Protein AF-A0A9P0P051-F1 (afdb_monomer_lite)

Secondary structure (DSSP, 8-state):
--EEE-----S--------EEESSGGGGGG-HHHHTT--HHHHTTS-HHHHHHHHTTS-HHHHT-HHHHHHS-BSTTTT-GGG---TTSSPPPBTT-HHHHHHHHHH--

Sequence (109 aa):
MSILLAPSHNGDNSKTNDLVYIEHPDQLMSHPELIEKLPKEYLLKLSPYQLEQFWECLSNKLKEDSDLQERRPCYEHYNRPEDEIHIDGPAPPKYRCYVCQANKKVYDT

Radius of gyration: 17.83 Å; chains: 1; bounding box: 34×45×53 Å

Structure (mmCIF, N/CA/C/O backbone):
data_AF-A0A9P0P051-F1
#
_entry.id   AF-A0A9P0P051-F1
#
loop_
_atom_site.group_PDB
_atom_site.id
_atom_site.type_symbol
_atom_site.label_atom_id
_atom_site.label_alt_id
_atom_site.label_comp_id
_atom_site.label_asym_id
_atom_site.label_entity_id
_atom_site.label_seq_id
_atom_site.pdbx_PDB_ins_code
_atom_site.Cartn_x
_atom_site.Cartn_y
_atom_site.Cartn_z
_atom_site.occupancy
_atom_site.B_iso_or_equiv
_atom_site.auth_seq_id
_atom_site.auth_comp_id
_atom_site.auth_asym_id
_atom_site.auth_atom_id
_atom_site.pdbx_PDB_model_num
ATOM 1 N N . MET A 1 1 ? -15.474 6.076 -1.006 1.00 59.75 1 MET A N 1
ATOM 2 C CA . MET A 1 1 ? -15.641 5.206 0.179 1.00 59.75 1 MET A CA 1
ATOM 3 C C . MET A 1 1 ? -15.394 6.088 1.368 1.00 59.75 1 MET A C 1
ATOM 5 O O . MET A 1 1 ? -14.348 6.715 1.373 1.00 59.75 1 MET A O 1
ATOM 9 N N . SER A 1 2 ? -16.324 6.153 2.312 1.00 62.91 2 SER A N 1
ATOM 10 C CA . SER A 1 2 ? -16.195 7.063 3.446 1.00 62.91 2 SER A CA 1
ATOM 11 C C . SER A 1 2 ? -15.901 6.294 4.725 1.00 62.91 2 SER A C 1
ATOM 13 O O . SER A 1 2 ? -16.428 5.192 4.905 1.00 62.91 2 SER A O 1
ATOM 15 N N . ILE A 1 3 ? -15.072 6.853 5.605 1.00 69.50 3 ILE A N 1
ATOM 16 C CA . ILE A 1 3 ? -14.798 6.277 6.926 1.00 69.50 3 ILE A CA 1
ATOM 17 C C . ILE A 1 3 ? -14.912 7.348 8.009 1.00 69.50 3 ILE A C 1
ATOM 19 O O . ILE A 1 3 ? -14.525 8.497 7.807 1.00 69.50 3 ILE A O 1
ATOM 23 N N . LEU A 1 4 ? -15.493 6.964 9.144 1.00 69.12 4 LEU A N 1
ATOM 24 C CA . LEU A 1 4 ? -15.600 7.791 10.342 1.00 69.12 4 LEU A CA 1
ATOM 25 C C . LEU A 1 4 ? -14.500 7.359 11.308 1.00 69.12 4 LEU A C 1
ATOM 27 O O . LEU A 1 4 ? -14.473 6.198 11.722 1.00 69.12 4 LEU A O 1
ATOM 31 N N . LEU A 1 5 ? -13.602 8.276 11.660 1.00 67.12 5 LEU A N 1
ATOM 32 C CA . LEU A 1 5 ? -12.508 8.017 12.595 1.00 67.12 5 LEU A CA 1
ATOM 33 C C . LEU A 1 5 ? -12.592 8.969 13.788 1.00 67.12 5 LEU A C 1
ATOM 35 O O . LEU A 1 5 ? -12.911 10.145 13.638 1.00 67.12 5 LEU A O 1
ATOM 39 N N . ALA A 1 6 ? -12.298 8.453 14.981 1.00 62.50 6 ALA A N 1
ATOM 40 C CA . ALA A 1 6 ? -12.223 9.263 16.190 1.00 62.50 6 ALA A CA 1
ATOM 41 C C . ALA A 1 6 ? -10.788 9.807 16.382 1.00 62.50 6 ALA A C 1
ATOM 43 O O . ALA A 1 6 ? -9.839 9.006 16.424 1.00 62.50 6 ALA A O 1
ATOM 44 N N . PRO A 1 7 ? -10.597 11.130 16.535 1.00 54.97 7 PRO A N 1
ATOM 45 C CA . PRO A 1 7 ? -9.295 11.714 16.838 1.00 54.97 7 PRO A CA 1
ATOM 46 C C . PRO A 1 7 ? -8.792 11.239 18.208 1.00 54.97 7 PRO A C 1
ATOM 48 O O . PRO A 1 7 ? -9.569 10.958 19.122 1.00 54.97 7 PRO A O 1
ATOM 51 N N . SER A 1 8 ? -7.471 11.073 18.349 1.00 49.28 8 SER A N 1
ATOM 52 C CA . SER A 1 8 ? -6.864 10.768 19.653 1.00 49.28 8 SER A CA 1
ATOM 53 C C . SER A 1 8 ? -6.766 12.056 20.458 1.00 49.28 8 SER A C 1
ATOM 55 O O . SER A 1 8 ? -5.899 12.882 20.192 1.00 49.28 8 SER A O 1
ATOM 57 N N . HIS A 1 9 ? -7.637 12.223 21.451 1.00 53.59 9 HIS A N 1
ATOM 58 C CA . HIS A 1 9 ? -7.518 13.309 22.416 1.00 53.59 9 HIS A CA 1
ATOM 59 C C . HIS A 1 9 ? -6.327 13.060 23.348 1.00 53.59 9 HIS A C 1
ATOM 61 O O . HIS A 1 9 ? -6.405 12.228 24.251 1.00 53.59 9 HIS A O 1
ATOM 67 N N . ASN A 1 10 ? -5.253 13.833 23.183 1.00 46.50 10 ASN A N 1
ATOM 68 C CA . ASN A 1 10 ? -4.370 14.143 24.302 1.00 46.50 10 ASN A CA 1
ATOM 69 C C . ASN A 1 10 ? -4.976 15.329 25.052 1.00 46.50 10 ASN A C 1
ATOM 71 O O . ASN A 1 10 ? -4.749 16.478 24.701 1.00 46.50 10 ASN A O 1
ATOM 75 N N . GLY A 1 11 ? -5.802 14.986 26.043 1.00 49.19 11 GLY A N 1
ATOM 76 C CA . GLY A 1 11 ? -6.168 15.812 27.189 1.00 49.19 11 GLY A CA 1
ATOM 77 C C . GLY A 1 11 ? -6.566 17.256 26.911 1.00 49.19 11 GLY A C 1
ATOM 78 O O . GLY A 1 11 ? -5.786 18.142 27.209 1.00 49.19 11 GLY A O 1
ATOM 79 N N . ASP A 1 12 ? -7.816 17.492 26.517 1.00 44.47 12 ASP A N 1
ATOM 80 C CA . ASP A 1 12 ? -8.536 18.653 27.034 1.00 44.47 12 ASP A CA 1
ATOM 81 C C . ASP A 1 12 ? -10.038 18.383 27.095 1.00 44.47 12 ASP A C 1
ATOM 83 O O . ASP A 1 12 ? -10.653 17.770 26.222 1.00 44.47 12 ASP A O 1
ATOM 87 N N . ASN A 1 13 ? -10.613 18.772 28.225 1.00 48.69 13 ASN A N 1
ATOM 88 C CA . ASN A 1 13 ? -11.941 18.397 28.676 1.00 48.69 13 ASN A CA 1
ATOM 89 C C . ASN A 1 13 ? -12.978 19.298 27.987 1.00 48.69 13 ASN A C 1
ATOM 91 O O . ASN A 1 13 ? -13.511 20.230 28.583 1.00 48.69 13 ASN A O 1
ATOM 95 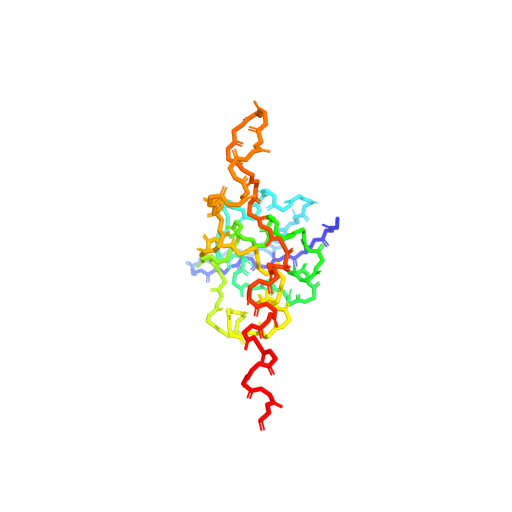N N . SER A 1 14 ? -13.237 19.067 26.702 1.00 45.12 14 SER A N 1
ATOM 96 C CA . SER A 1 14 ? -14.357 19.670 25.978 1.00 45.12 14 SER A CA 1
ATOM 97 C C . SER A 1 14 ? -15.008 18.613 25.100 1.00 45.12 14 SER A C 1
ATOM 99 O O . SER A 1 14 ? -14.419 18.067 24.177 1.00 45.12 14 SER A O 1
ATOM 101 N N . LYS A 1 15 ? -16.235 18.260 25.482 1.00 48.72 15 LYS A N 1
ATOM 102 C CA . LYS A 1 15 ? -17.064 17.236 24.852 1.00 48.72 15 LYS A CA 1
ATOM 103 C C . LYS A 1 15 ? -17.446 17.654 23.432 1.00 48.72 15 LYS A C 1
ATOM 105 O O . LYS A 1 15 ? -18.511 18.231 23.239 1.00 48.72 15 LYS A O 1
ATOM 110 N N . THR A 1 16 ? -16.654 17.261 22.451 1.00 44.03 16 THR A N 1
ATOM 111 C CA . THR A 1 16 ? -17.141 16.997 21.099 1.00 44.03 16 THR A CA 1
ATOM 112 C C . THR A 1 16 ? -16.538 15.673 20.641 1.00 44.03 16 THR A C 1
ATOM 114 O O . THR A 1 16 ? -15.327 15.489 20.565 1.00 44.03 16 THR A O 1
ATOM 117 N N . ASN A 1 17 ? -17.402 14.684 20.402 1.00 48.41 17 ASN A N 1
ATOM 118 C CA . ASN A 1 17 ? -17.036 13.512 19.613 1.00 48.41 17 ASN A CA 1
ATOM 119 C C . ASN A 1 17 ? -16.920 13.989 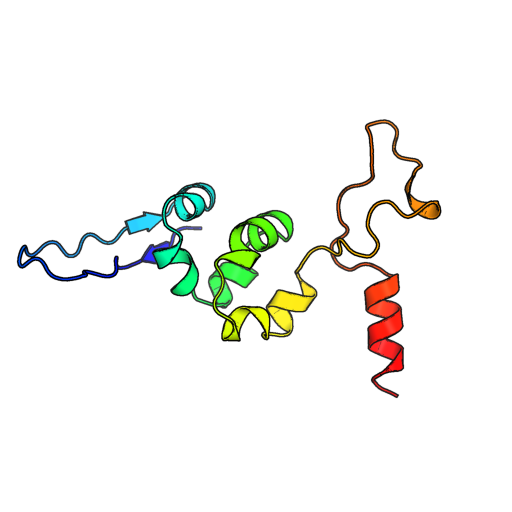18.159 1.00 48.41 17 ASN A C 1
ATOM 121 O O . ASN A 1 17 ? -17.828 13.743 17.367 1.00 48.41 17 ASN A O 1
ATOM 125 N N . ASP A 1 18 ? -15.872 14.742 17.827 1.00 55.97 18 ASP A N 1
ATOM 126 C CA . ASP A 1 18 ? -15.617 15.168 16.453 1.00 55.97 18 ASP A CA 1
ATOM 127 C C . ASP A 1 18 ? -15.147 13.953 15.660 1.00 55.97 18 ASP A C 1
ATOM 129 O O . ASP A 1 18 ? -13.961 13.661 15.542 1.00 55.97 18 ASP A O 1
ATOM 133 N N . LEU A 1 19 ? -16.111 13.175 15.175 1.00 61.88 19 LEU A N 1
ATOM 134 C CA . LEU A 1 19 ? -15.856 12.140 14.190 1.00 61.88 19 LEU A CA 1
ATOM 135 C C . LEU A 1 19 ? -15.333 12.830 12.931 1.00 61.88 19 LEU A C 1
ATOM 137 O O . LEU A 1 19 ? -16.050 13.599 12.292 1.00 61.88 19 LEU A O 1
ATOM 141 N N . VAL A 1 20 ? -14.091 12.536 12.563 1.00 65.38 20 VAL A N 1
ATOM 142 C CA . VAL A 1 20 ? -13.524 12.998 11.301 1.00 65.38 20 VAL A CA 1
ATOM 143 C C . VAL A 1 20 ? -14.130 12.127 10.210 1.00 65.38 20 VAL A C 1
ATOM 145 O O . VAL A 1 20 ? -13.872 10.922 10.135 1.00 65.38 20 VAL A O 1
ATOM 148 N N . TYR A 1 21 ? -15.003 12.731 9.408 1.00 68.12 21 TYR A N 1
ATOM 149 C CA . TYR A 1 21 ? -15.577 12.095 8.234 1.00 68.12 21 TYR A CA 1
ATOM 150 C C . TYR A 1 21 ? -14.619 12.270 7.063 1.00 68.12 21 TYR A C 1
ATOM 152 O O . TYR A 1 21 ? -14.353 13.389 6.630 1.00 68.12 21 TYR A O 1
ATOM 160 N N . ILE A 1 22 ? -14.091 11.154 6.575 1.00 69.50 22 ILE A N 1
ATOM 161 C CA . ILE A 1 22 ? -13.132 11.141 5.477 1.00 69.50 22 ILE A CA 1
ATOM 162 C C . ILE A 1 22 ? -13.864 10.692 4.225 1.00 69.50 22 ILE A C 1
ATOM 164 O O . ILE A 1 22 ? -14.243 9.527 4.113 1.00 69.50 22 ILE A O 1
ATOM 168 N N . GLU A 1 23 ? -14.074 11.622 3.296 1.00 68.88 23 GLU A N 1
ATOM 169 C CA . GLU A 1 23 ? -14.685 11.341 1.988 1.00 68.88 23 GLU A CA 1
ATOM 170 C C . GLU A 1 23 ? -13.649 10.882 0.968 1.00 68.88 23 GLU A C 1
ATOM 172 O O . GLU A 1 23 ? -13.910 9.998 0.146 1.00 68.88 23 GLU A O 1
ATOM 177 N N . HIS A 1 24 ? -12.466 11.491 1.047 1.00 73.56 24 HIS A N 1
ATOM 178 C CA . HIS A 1 24 ? -11.370 11.290 0.117 1.00 73.56 24 HIS A CA 1
ATOM 179 C C . HIS A 1 24 ? -10.096 10.900 0.866 1.00 73.56 24 HIS A C 1
ATOM 181 O O . HIS A 1 24 ? -9.758 11.541 1.862 1.00 73.56 24 HIS A O 1
ATOM 187 N N . PRO A 1 25 ? -9.360 9.882 0.386 1.00 72.00 25 PRO A N 1
ATOM 188 C CA . PRO A 1 25 ? -8.142 9.429 1.040 1.00 72.00 25 PRO A CA 1
ATOM 189 C C . PRO A 1 25 ? -7.084 10.533 1.149 1.00 72.00 25 PRO A C 1
ATOM 191 O O . PRO A 1 25 ? -6.358 10.556 2.130 1.00 72.00 25 PRO A O 1
ATOM 194 N N . ASP A 1 26 ? -7.051 11.514 0.248 1.00 77.31 26 ASP A N 1
ATOM 195 C CA . ASP A 1 26 ? -6.137 12.661 0.345 1.00 77.31 26 ASP A CA 1
ATOM 196 C C . ASP A 1 26 ? -6.275 13.445 1.669 1.00 77.31 26 ASP A C 1
ATOM 198 O O . ASP A 1 26 ? -5.305 14.020 2.152 1.00 77.31 26 ASP A O 1
ATOM 202 N N . GLN A 1 27 ? -7.448 13.413 2.316 1.00 76.38 27 GLN A N 1
ATOM 203 C CA . GLN A 1 27 ? -7.678 14.053 3.621 1.00 76.38 27 GLN A CA 1
ATOM 204 C C . GLN A 1 27 ? -6.977 13.317 4.783 1.00 76.38 27 GLN A C 1
ATOM 206 O O . GLN A 1 27 ? -6.701 13.928 5.819 1.00 76.38 27 GLN A O 1
ATOM 211 N N . LEU A 1 28 ? -6.658 12.023 4.615 1.00 78.38 28 LEU A N 1
ATOM 212 C CA . LEU A 1 28 ? -5.885 11.237 5.589 1.00 78.38 28 LEU A CA 1
ATOM 213 C C . LEU A 1 28 ? -4.425 11.681 5.648 1.00 78.38 28 LEU A C 1
ATOM 215 O O . LEU A 1 28 ? -3.819 11.591 6.710 1.00 78.38 28 LEU A O 1
ATOM 219 N N . MET A 1 29 ? -3.864 12.192 4.546 1.00 74.88 29 MET A N 1
ATOM 220 C CA . MET A 1 29 ? -2.466 12.643 4.512 1.00 74.88 29 MET A CA 1
ATOM 221 C C . MET A 1 29 ? -2.186 13.778 5.500 1.00 74.88 29 MET A C 1
ATOM 223 O O . MET A 1 29 ? -1.066 13.912 5.984 1.00 74.88 29 MET A O 1
ATOM 227 N N . SER A 1 30 ? -3.198 14.589 5.813 1.00 77.94 30 SER A N 1
ATOM 228 C CA . SER A 1 30 ? -3.091 15.663 6.804 1.00 77.94 30 SER A CA 1
ATOM 229 C C . SER A 1 30 ? -3.260 15.186 8.252 1.00 77.94 30 SER A C 1
ATOM 231 O O . SER A 1 30 ? -3.053 15.985 9.158 1.00 77.94 30 SER A O 1
ATOM 233 N N . HIS A 1 31 ? -3.618 13.915 8.470 1.00 77.88 31 HIS A N 1
ATOM 234 C CA . HIS A 1 31 ? -3.943 13.340 9.780 1.00 77.88 31 HIS A CA 1
ATOM 235 C C . HIS A 1 31 ? -3.292 11.953 9.961 1.00 77.88 31 HIS A C 1
ATOM 237 O O . HIS A 1 31 ? -3.985 10.925 9.958 1.00 77.88 31 HIS A O 1
ATOM 243 N N . PRO A 1 32 ? -1.956 11.877 10.096 1.00 74.62 32 PRO A N 1
ATOM 244 C CA . PRO A 1 32 ? -1.238 10.607 10.225 1.00 74.62 32 PRO A CA 1
ATOM 245 C C . PRO A 1 32 ? -1.684 9.764 11.431 1.00 74.62 32 PRO A C 1
ATOM 247 O O . PRO A 1 32 ? -1.694 8.537 11.359 1.00 74.62 32 PRO A O 1
ATOM 250 N N . GLU A 1 33 ? -2.149 10.395 12.508 1.00 79.00 33 GLU A N 1
ATOM 251 C CA . GLU A 1 33 ? -2.702 9.735 13.695 1.00 79.00 33 GLU A CA 1
ATOM 252 C C . GLU A 1 33 ? -4.011 8.974 13.431 1.00 79.00 33 GLU A C 1
ATOM 254 O O . GLU A 1 33 ? -4.408 8.105 14.214 1.00 79.00 33 GLU A O 1
ATOM 259 N N . LEU A 1 34 ? -4.709 9.304 12.341 1.00 79.38 34 LEU A N 1
ATOM 260 C CA . LEU A 1 34 ? -5.902 8.590 11.899 1.00 79.38 34 LEU A CA 1
ATOM 261 C C . LEU A 1 34 ? -5.543 7.402 11.002 1.00 79.38 34 LEU A C 1
ATOM 263 O O . LEU A 1 34 ? -6.262 6.402 11.017 1.00 79.38 34 LEU A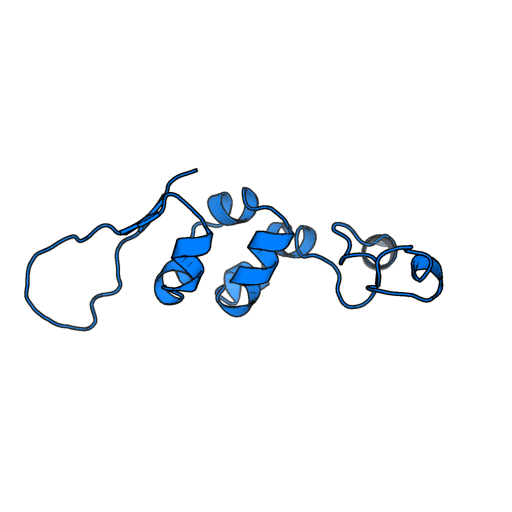 O 1
ATOM 267 N N . ILE A 1 35 ? -4.421 7.476 10.276 1.00 80.38 35 ILE A N 1
ATOM 268 C CA . ILE A 1 35 ? -3.934 6.394 9.410 1.00 80.38 35 ILE A CA 1
ATOM 269 C C . ILE A 1 35 ? -3.627 5.139 10.232 1.00 80.38 35 ILE A C 1
ATOM 271 O O . ILE A 1 35 ? -4.042 4.044 9.851 1.00 80.38 35 ILE A O 1
ATOM 275 N N . GLU A 1 36 ? -2.989 5.287 11.397 1.00 78.50 36 GLU A N 1
ATOM 276 C CA . GLU A 1 36 ? -2.702 4.157 12.294 1.00 78.50 36 GLU A CA 1
ATOM 277 C C . GLU A 1 36 ? -3.965 3.421 12.769 1.00 78.50 36 GLU A C 1
ATOM 279 O O . GLU A 1 36 ? -3.909 2.238 13.112 1.00 78.50 36 GLU A O 1
ATOM 284 N N . LYS A 1 37 ? -5.111 4.110 12.775 1.00 80.44 37 LYS A N 1
ATOM 285 C CA . LYS A 1 37 ? -6.408 3.583 13.218 1.00 80.44 37 LYS A CA 1
ATOM 286 C C . LYS A 1 37 ? -7.230 2.983 12.081 1.00 80.44 37 LYS A C 1
ATOM 288 O O . LYS A 1 37 ? -8.319 2.462 12.337 1.00 80.44 37 LYS A O 1
ATOM 293 N N . LEU A 1 38 ? -6.756 3.063 10.837 1.00 83.38 38 LEU A N 1
ATOM 294 C CA . LEU A 1 38 ? -7.499 2.539 9.701 1.00 83.38 38 LEU A CA 1
ATOM 295 C C . LEU A 1 38 ? -7.625 1.014 9.794 1.00 83.38 38 LEU A C 1
ATOM 297 O O . LEU A 1 38 ? -6.633 0.308 9.995 1.00 83.38 38 LEU A O 1
ATOM 301 N N . PRO A 1 39 ? -8.835 0.468 9.592 1.00 86.25 39 PRO A N 1
ATOM 302 C CA . PRO A 1 39 ? -9.003 -0.968 9.513 1.00 86.25 39 PRO A CA 1
ATOM 303 C C . PRO A 1 39 ? -8.328 -1.497 8.245 1.00 86.25 39 PRO A C 1
ATOM 305 O O . PRO A 1 39 ? -8.421 -0.894 7.171 1.00 86.25 39 PRO A O 1
ATOM 308 N N . LYS A 1 40 ? -7.715 -2.682 8.348 1.00 89.25 40 LYS A N 1
ATOM 309 C CA . LYS A 1 40 ? -7.093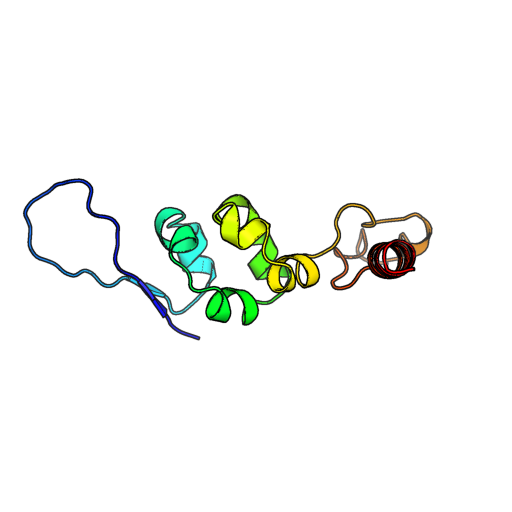 -3.395 7.218 1.00 89.25 40 LYS A CA 1
ATOM 310 C C . LYS A 1 40 ? -8.011 -3.458 5.994 1.00 89.25 40 LYS A C 1
ATOM 312 O O . LYS A 1 40 ? -7.564 -3.233 4.877 1.00 89.25 40 LYS A O 1
ATOM 317 N N . GLU A 1 41 ? -9.301 -3.716 6.194 1.00 88.56 41 GLU A N 1
ATOM 318 C CA . GLU A 1 41 ? -10.288 -3.797 5.112 1.00 88.56 41 GLU A CA 1
ATOM 319 C C . GLU A 1 41 ? -10.401 -2.502 4.302 1.00 88.56 41 GLU A C 1
ATOM 321 O O . GLU A 1 41 ? -10.646 -2.557 3.099 1.00 88.56 41 GLU A O 1
ATOM 326 N N . TYR A 1 42 ? -10.228 -1.342 4.944 1.00 87.38 42 TYR A N 1
ATOM 327 C CA . TYR A 1 42 ? -10.208 -0.054 4.256 1.00 87.38 42 TYR A CA 1
ATOM 328 C C . TYR A 1 42 ? -8.929 0.094 3.433 1.00 87.38 42 TYR A C 1
ATOM 330 O O . TYR A 1 42 ? -9.000 0.425 2.253 1.00 87.38 42 TYR A O 1
ATOM 338 N N . LEU A 1 43 ? -7.775 -0.244 4.013 1.00 88.56 43 LEU A N 1
ATOM 339 C CA . LEU A 1 43 ? -6.484 -0.220 3.316 1.00 88.56 43 LEU A CA 1
ATOM 340 C C . LEU A 1 43 ? -6.469 -1.154 2.096 1.00 88.56 43 LEU A C 1
ATOM 342 O O . LEU A 1 43 ? -5.991 -0.779 1.029 1.00 88.56 43 LEU A O 1
ATOM 346 N N . LEU A 1 44 ? -7.089 -2.332 2.203 1.00 89.62 44 LEU A N 1
ATOM 347 C CA . LEU A 1 44 ? -7.272 -3.265 1.088 1.00 89.62 44 LEU A CA 1
ATOM 348 C C . LEU A 1 44 ? -8.219 -2.746 -0.002 1.00 89.62 44 LEU A C 1
ATOM 350 O O . LEU A 1 44 ? -8.261 -3.307 -1.094 1.00 89.62 44 LEU A O 1
ATOM 354 N N . LYS A 1 45 ? -8.999 -1.698 0.246 1.00 89.00 45 LYS A N 1
ATOM 355 C CA . LYS A 1 45 ? -9.852 -1.084 -0.779 1.00 89.00 45 LYS A CA 1
ATOM 356 C C . LYS A 1 45 ? -9.150 0.058 -1.517 1.00 89.00 45 LYS A C 1
ATOM 358 O O . LYS A 1 45 ? -9.604 0.433 -2.596 1.00 89.00 45 LYS A O 1
ATOM 363 N N . LEU A 1 46 ? -8.041 0.570 -0.982 1.00 86.56 46 LEU A N 1
ATOM 364 C CA . LEU A 1 46 ? -7.245 1.625 -1.609 1.00 86.56 46 LEU A CA 1
ATOM 365 C C . LEU A 1 46 ? -6.512 1.123 -2.853 1.00 86.56 46 LEU A C 1
ATOM 367 O O . LEU A 1 46 ? -6.140 -0.051 -2.948 1.00 86.56 46 LEU A O 1
ATOM 371 N N . SER A 1 47 ? -6.261 2.016 -3.810 1.00 85.44 47 SER A N 1
ATOM 372 C CA . SER A 1 47 ? -5.377 1.684 -4.928 1.00 85.44 47 SER A CA 1
ATOM 373 C C . SER A 1 47 ? -3.952 1.401 -4.416 1.00 85.44 47 SER A C 1
ATOM 375 O O . SER A 1 47 ? -3.563 1.942 -3.381 1.00 85.44 47 SER A O 1
ATOM 377 N N . PRO A 1 48 ? -3.142 0.586 -5.117 1.00 85.25 48 PRO A N 1
ATOM 378 C CA . PRO A 1 48 ? -1.743 0.352 -4.738 1.00 85.25 48 PRO A CA 1
ATOM 379 C C . PRO A 1 48 ? -0.940 1.644 -4.539 1.00 85.25 48 PRO A C 1
ATOM 381 O O . PRO A 1 48 ? -0.124 1.732 -3.630 1.00 85.25 48 PRO A O 1
ATOM 384 N N . TYR A 1 49 ? -1.216 2.664 -5.355 1.00 83.38 49 TYR A N 1
ATOM 385 C CA . TYR A 1 49 ? -0.587 3.978 -5.241 1.00 83.38 49 TYR A CA 1
ATOM 386 C C . TYR A 1 49 ? -0.995 4.712 -3.955 1.00 83.38 49 TYR A C 1
ATOM 388 O O . TYR A 1 49 ? -0.143 5.234 -3.248 1.00 83.38 49 TYR A O 1
ATOM 396 N N . GLN A 1 50 ? -2.286 4.704 -3.614 1.00 85.50 50 GLN A N 1
ATOM 397 C CA . GLN A 1 50 ? -2.778 5.287 -2.360 1.00 85.50 50 GLN A CA 1
ATOM 398 C C . GLN A 1 50 ? -2.241 4.536 -1.139 1.00 85.50 50 GLN A C 1
ATOM 400 O O . GLN A 1 50 ? -1.859 5.154 -0.153 1.00 85.50 50 GLN A O 1
ATOM 405 N N . LEU A 1 51 ? -2.186 3.203 -1.205 1.00 87.50 51 LEU A N 1
ATOM 406 C CA . LEU A 1 51 ? -1.616 2.383 -0.139 1.00 87.50 51 LEU A CA 1
ATOM 407 C C . LEU A 1 51 ? -0.143 2.732 0.109 1.00 87.50 51 LEU A C 1
ATOM 409 O O . LEU A 1 51 ? 0.259 2.822 1.265 1.00 87.50 51 LEU A O 1
ATOM 413 N N . GLU A 1 52 ? 0.638 2.971 -0.949 1.00 87.06 52 GLU A N 1
ATOM 414 C CA . GLU A 1 52 ? 2.031 3.405 -0.809 1.00 87.06 52 GLU A CA 1
ATOM 415 C C . GLU A 1 52 ? 2.147 4.762 -0.110 1.00 87.06 52 GLU A C 1
ATOM 417 O O . GLU A 1 52 ? 2.981 4.918 0.776 1.00 87.06 52 GLU A O 1
ATOM 422 N N . GLN A 1 53 ? 1.296 5.733 -0.459 1.00 85.81 53 GLN A N 1
ATOM 423 C CA . GLN A 1 53 ? 1.329 7.060 0.168 1.00 85.81 53 GLN A CA 1
ATOM 424 C C . GLN A 1 53 ? 1.122 6.998 1.686 1.00 85.81 53 GLN A C 1
ATOM 426 O O . GLN A 1 53 ? 1.746 7.758 2.424 1.00 85.81 53 GLN A O 1
ATOM 431 N N . PHE A 1 54 ? 0.286 6.071 2.160 1.00 87.06 54 PHE A N 1
ATOM 432 C CA . PHE A 1 54 ? 0.048 5.874 3.589 1.00 87.06 54 PHE A CA 1
ATOM 433 C C . PHE A 1 54 ? 1.029 4.909 4.250 1.00 87.06 54 PHE A C 1
ATOM 435 O O . PHE A 1 54 ? 1.009 4.804 5.476 1.00 87.06 54 PHE A O 1
ATOM 442 N N . TRP A 1 55 ? 1.867 4.207 3.477 1.00 88.50 55 TRP A N 1
ATOM 443 C CA . TRP A 1 55 ? 2.649 3.069 3.957 1.00 88.50 55 TRP A CA 1
ATOM 444 C C . TRP A 1 55 ? 3.501 3.429 5.166 1.00 88.50 55 TRP A C 1
ATOM 446 O O . TRP A 1 55 ? 3.442 2.739 6.179 1.00 88.50 55 TRP A O 1
ATOM 456 N N . GLU A 1 56 ? 4.229 4.545 5.111 1.00 88.12 56 GLU A N 1
ATOM 457 C CA . GLU A 1 56 ? 5.103 4.971 6.207 1.00 88.12 56 GLU A CA 1
ATOM 458 C C . GLU A 1 56 ? 4.343 5.298 7.496 1.00 88.12 56 GLU A C 1
ATOM 460 O O . GLU A 1 56 ? 4.864 5.037 8.582 1.00 88.12 56 GLU A O 1
ATOM 465 N N . CYS A 1 57 ? 3.093 5.750 7.380 1.00 87.50 57 CYS A N 1
ATOM 466 C CA . CYS A 1 57 ? 2.198 6.060 8.493 1.00 87.50 57 CYS A CA 1
ATOM 467 C C . CYS A 1 57 ? 1.432 4.836 9.031 1.00 87.50 57 CYS A C 1
ATOM 469 O O . CYS A 1 57 ? 0.694 4.961 10.006 1.00 87.50 57 CYS A O 1
ATOM 471 N N . LEU A 1 58 ? 1.562 3.655 8.413 1.00 87.94 58 LEU A N 1
ATOM 472 C CA . LEU A 1 58 ? 0.947 2.432 8.928 1.00 87.94 58 LEU A CA 1
ATOM 473 C C . LEU A 1 58 ? 1.698 1.904 10.154 1.00 87.94 58 LEU A C 1
ATOM 475 O O . LEU A 1 58 ? 2.929 1.930 10.219 1.00 87.94 58 LEU A O 1
ATOM 479 N N . SER A 1 59 ? 0.949 1.313 11.086 1.00 87.25 59 SER A N 1
ATOM 480 C CA . SER A 1 59 ? 1.539 0.566 12.198 1.00 87.25 59 SER A CA 1
ATOM 481 C C . SER A 1 59 ? 2.353 -0.636 11.699 1.00 87.25 59 SER A C 1
ATOM 483 O O . SER A 1 59 ? 2.027 -1.242 10.676 1.00 87.25 59 SER A O 1
ATOM 485 N N . ASN A 1 60 ? 3.374 -1.045 12.461 1.00 89.00 60 ASN A N 1
ATOM 486 C CA . ASN A 1 60 ? 4.211 -2.205 12.112 1.00 89.00 60 ASN A CA 1
ATOM 487 C C . ASN A 1 60 ? 3.383 -3.475 11.874 1.00 89.00 60 ASN A C 1
ATOM 489 O O . ASN A 1 60 ? 3.633 -4.199 10.919 1.00 89.00 60 ASN A O 1
ATOM 493 N N . LYS A 1 61 ? 2.322 -3.682 12.666 1.00 88.31 61 LYS A N 1
ATOM 494 C CA . LYS A 1 61 ? 1.398 -4.810 12.496 1.00 88.31 61 LYS A CA 1
ATOM 495 C C . LYS A 1 61 ? 0.745 -4.836 11.108 1.00 88.31 61 LYS A C 1
ATOM 497 O O . LYS A 1 61 ? 0.547 -5.907 10.550 1.00 88.31 61 LYS A O 1
ATOM 502 N N . LEU A 1 62 ? 0.380 -3.673 10.567 1.00 89.62 62 LEU A N 1
ATOM 503 C CA . LEU A 1 62 ? -0.200 -3.567 9.225 1.00 89.62 62 LEU A CA 1
ATOM 504 C C . LEU A 1 62 ? 0.879 -3.662 8.140 1.00 89.62 62 LEU A C 1
ATOM 506 O O . LEU A 1 62 ? 0.625 -4.245 7.092 1.00 89.62 62 LEU A O 1
ATOM 510 N N . LYS A 1 63 ? 2.091 -3.152 8.395 1.00 88.75 63 LYS A N 1
ATOM 511 C CA . LYS A 1 63 ? 3.240 -3.313 7.487 1.00 88.75 63 LYS A CA 1
ATOM 512 C C . LYS A 1 63 ? 3.675 -4.775 7.350 1.00 88.75 63 LYS A C 1
ATOM 514 O O . LYS A 1 63 ? 4.157 -5.156 6.290 1.00 88.75 63 LYS A O 1
ATOM 519 N N . GLU A 1 64 ? 3.508 -5.588 8.390 1.00 88.69 64 GLU A N 1
ATOM 520 C CA . GLU A 1 64 ? 3.787 -7.034 8.400 1.00 88.69 64 GLU A CA 1
ATOM 521 C C . GLU A 1 64 ? 2.651 -7.879 7.796 1.00 88.69 64 GLU A C 1
ATOM 523 O O . GLU A 1 64 ? 2.828 -9.072 7.551 1.00 88.69 64 GLU A O 1
ATOM 528 N N . ASP A 1 65 ? 1.489 -7.279 7.527 1.00 90.56 65 ASP A N 1
ATOM 529 C CA . ASP A 1 65 ? 0.339 -7.989 6.978 1.00 90.56 65 ASP A CA 1
ATOM 530 C C . ASP A 1 65 ? 0.574 -8.396 5.516 1.00 90.56 65 ASP A C 1
ATOM 532 O O . ASP A 1 65 ? 0.820 -7.561 4.642 1.00 90.56 65 ASP A O 1
ATOM 536 N N . SER A 1 66 ? 0.462 -9.695 5.236 1.00 86.12 66 SER A N 1
ATOM 537 C CA . SER A 1 66 ? 0.800 -10.263 3.928 1.00 86.12 66 SER A CA 1
ATOM 538 C C . SER A 1 66 ? -0.082 -9.744 2.789 1.00 86.12 66 SER A C 1
ATOM 540 O O . SER A 1 66 ? 0.423 -9.536 1.684 1.00 86.12 66 SER A O 1
ATOM 542 N N . ASP A 1 67 ? -1.369 -9.480 3.047 1.00 89.31 67 ASP A N 1
ATOM 543 C CA . ASP A 1 67 ? -2.290 -8.985 2.016 1.00 89.31 67 ASP A CA 1
ATOM 544 C C . ASP A 1 67 ? -1.955 -7.538 1.638 1.00 89.31 67 ASP A C 1
ATOM 546 O O . ASP A 1 67 ? -1.995 -7.164 0.463 1.00 89.31 67 ASP A O 1
ATOM 550 N N . LEU A 1 68 ? -1.593 -6.713 2.626 1.00 88.25 68 LEU A N 1
ATOM 551 C CA . LEU A 1 68 ? -1.149 -5.338 2.389 1.00 88.25 68 LEU A CA 1
ATOM 552 C C . LEU A 1 68 ? 0.220 -5.303 1.703 1.00 88.25 68 LEU A C 1
ATOM 554 O O . LEU A 1 68 ? 0.399 -4.543 0.750 1.00 88.25 68 LEU A O 1
ATOM 558 N N . GLN A 1 69 ? 1.153 -6.168 2.106 1.00 86.81 69 GLN A N 1
ATOM 559 C CA . GLN A 1 69 ? 2.455 -6.293 1.448 1.00 86.81 69 GLN A CA 1
ATOM 560 C C . GLN A 1 69 ? 2.346 -6.754 -0.008 1.00 86.81 69 GLN A C 1
ATOM 562 O O . GLN A 1 69 ? 3.072 -6.244 -0.858 1.00 86.81 69 GLN A O 1
ATOM 567 N N . GLU A 1 70 ? 1.455 -7.699 -0.336 1.00 83.94 70 GLU A N 1
ATOM 568 C CA . GLU A 1 70 ? 1.254 -8.118 -1.732 1.00 83.94 70 GLU A CA 1
ATOM 569 C C . GLU A 1 70 ? 0.737 -6.966 -2.595 1.00 83.94 70 GLU A C 1
ATOM 571 O O . GLU A 1 70 ? 1.047 -6.891 -3.789 1.00 83.94 70 GLU A O 1
ATOM 576 N N . ARG A 1 71 ? -0.028 -6.053 -1.991 1.00 85.06 71 ARG A N 1
ATOM 577 C CA . ARG A 1 71 ? -0.578 -4.911 -2.707 1.00 85.06 71 ARG A CA 1
ATOM 578 C C . ARG A 1 71 ? 0.363 -3.730 -2.848 1.00 85.06 71 ARG A C 1
ATOM 580 O O . ARG A 1 71 ? 0.073 -2.845 -3.657 1.00 85.06 71 ARG A O 1
ATOM 587 N N . ARG A 1 72 ? 1.460 -3.706 -2.095 1.00 85.00 72 ARG A N 1
ATOM 588 C CA . ARG A 1 72 ? 2.444 -2.634 -2.171 1.00 85.00 72 ARG A CA 1
ATOM 589 C C . ARG A 1 72 ? 3.112 -2.625 -3.557 1.00 85.00 72 ARG A C 1
ATOM 591 O O . ARG A 1 72 ? 3.513 -3.686 -4.048 1.00 85.00 72 ARG A O 1
ATOM 598 N N . PRO A 1 73 ? 3.238 -1.462 -4.220 1.00 83.31 73 PRO A N 1
ATOM 599 C CA . PRO A 1 73 ? 4.009 -1.365 -5.450 1.00 83.31 73 PRO A CA 1
ATOM 600 C C . PRO A 1 73 ? 5.469 -1.755 -5.203 1.00 83.31 73 PRO A C 1
ATOM 602 O O . PRO A 1 73 ? 6.059 -1.428 -4.174 1.00 83.31 73 PRO A O 1
ATOM 605 N N . CYS A 1 74 ? 6.078 -2.450 -6.161 1.00 81.75 74 CYS A N 1
ATOM 606 C CA . CYS A 1 74 ? 7.496 -2.762 -6.073 1.00 81.75 74 CYS A CA 1
ATOM 607 C C . CYS A 1 74 ? 8.331 -1.579 -6.572 1.00 81.75 74 CYS A C 1
ATOM 609 O O . CYS A 1 74 ? 8.299 -1.256 -7.760 1.00 81.75 74 CYS A O 1
ATOM 611 N N . TYR A 1 75 ? 9.107 -0.987 -5.664 1.00 78.19 75 TYR A N 1
ATOM 612 C CA . TYR A 1 75 ? 10.102 0.041 -5.980 1.00 78.19 75 TYR A CA 1
ATOM 613 C C . TYR A 1 75 ? 11.508 -0.530 -6.194 1.00 78.19 75 TYR A C 1
ATOM 615 O O . TYR A 1 75 ? 12.318 0.080 -6.876 1.00 78.19 75 TYR A O 1
ATOM 623 N N . GLU A 1 76 ? 11.801 -1.715 -5.658 1.00 79.62 76 GLU A N 1
ATOM 624 C CA . GLU A 1 76 ? 13.114 -2.362 -5.809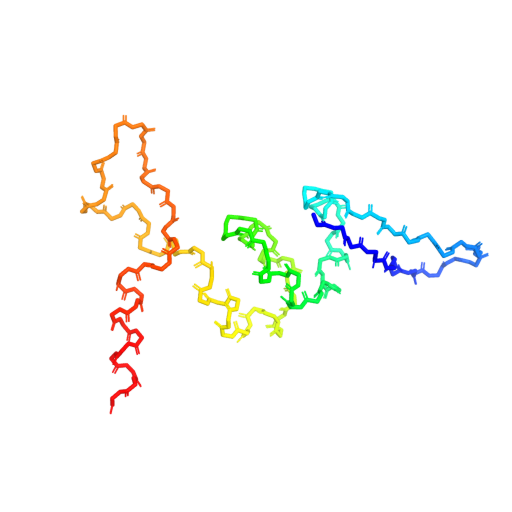 1.00 79.62 76 GLU A CA 1
ATOM 625 C C . GLU A 1 76 ? 13.407 -2.755 -7.264 1.00 79.62 76 GLU A C 1
ATOM 627 O O . GLU A 1 76 ? 14.530 -2.631 -7.743 1.00 79.62 76 GLU A O 1
ATOM 632 N N . HIS A 1 77 ? 12.374 -3.186 -7.988 1.00 77.56 77 HIS A N 1
ATOM 633 C CA . HIS A 1 77 ? 12.454 -3.560 -9.401 1.00 77.56 77 HIS A CA 1
ATOM 634 C C . HIS A 1 77 ? 11.835 -2.497 -10.319 1.00 77.56 77 HIS A C 1
ATOM 636 O O . HIS A 1 77 ? 11.456 -2.798 -11.450 1.00 77.56 77 HIS A O 1
ATOM 642 N N . TYR A 1 78 ? 11.687 -1.271 -9.820 1.00 75.31 78 TYR A N 1
ATOM 643 C CA . TYR A 1 78 ? 11.250 -0.125 -10.606 1.00 75.31 78 TYR A CA 1
ATOM 644 C C . TYR A 1 78 ? 12.350 0.307 -11.578 1.00 75.31 78 TYR A C 1
ATOM 646 O O . TYR A 1 78 ? 13.528 0.285 -11.226 1.00 75.31 78 TYR A O 1
ATOM 654 N N . ASN A 1 79 ? 11.959 0.726 -12.785 1.00 70.81 79 ASN A N 1
ATOM 655 C CA . ASN A 1 79 ? 12.871 1.263 -13.797 1.00 70.81 79 ASN A CA 1
ATOM 656 C C . ASN A 1 79 ? 14.093 0.366 -14.081 1.00 70.81 79 ASN A C 1
ATOM 658 O O . ASN A 1 79 ? 15.221 0.842 -14.212 1.00 70.81 79 ASN A O 1
ATOM 662 N N . ARG A 1 80 ? 13.884 -0.955 -14.142 1.00 74.69 80 ARG A N 1
ATOM 663 C CA . ARG A 1 80 ? 14.913 -1.868 -14.648 1.00 74.69 80 ARG A CA 1
ATOM 664 C C . ARG A 1 80 ? 15.242 -1.527 -16.108 1.00 74.69 80 ARG A C 1
ATOM 666 O O . ARG A 1 80 ? 14.353 -1.066 -16.814 1.00 74.69 80 ARG A O 1
ATOM 673 N N . PRO A 1 81 ? 16.450 -1.854 -16.600 1.00 72.69 81 PRO A N 1
ATOM 674 C CA . PRO A 1 81 ? 16.839 -1.611 -17.997 1.00 72.69 81 PRO A CA 1
ATOM 675 C C . PRO A 1 81 ? 15.866 -2.218 -19.024 1.00 72.69 81 PRO A C 1
ATOM 677 O O . PRO A 1 81 ? 15.683 -1.708 -20.120 1.00 72.69 81 PRO A O 1
ATOM 680 N N . GLU A 1 82 ? 15.208 -3.316 -18.644 1.00 73.75 82 GLU A N 1
ATOM 681 C CA . GLU A 1 82 ? 14.175 -4.018 -19.418 1.00 73.75 82 GLU A CA 1
ATOM 682 C C . GLU A 1 82 ? 12.871 -3.203 -19.564 1.00 73.75 82 GLU A C 1
ATOM 684 O O . GLU A 1 82 ? 12.103 -3.417 -20.498 1.00 73.75 82 GLU A O 1
ATOM 689 N N . ASP A 1 83 ? 12.633 -2.277 -18.631 1.00 66.06 83 ASP A N 1
ATOM 690 C CA . ASP A 1 83 ? 11.439 -1.443 -18.476 1.00 66.06 83 ASP A CA 1
ATOM 691 C C . ASP A 1 83 ? 11.706 0.045 -18.803 1.00 66.06 83 ASP A C 1
ATOM 693 O O . ASP A 1 83 ? 10.793 0.865 -18.706 1.00 66.06 83 ASP A O 1
ATOM 697 N N . GLU A 1 84 ? 12.932 0.406 -19.211 1.00 62.97 84 GLU A N 1
ATOM 698 C CA . GLU A 1 84 ? 13.353 1.787 -19.537 1.00 62.97 84 GLU A CA 1
ATOM 699 C C . GLU A 1 84 ? 12.710 2.351 -20.818 1.00 62.97 84 GLU A C 1
ATOM 701 O O . GLU A 1 84 ? 12.801 3.546 -21.096 1.00 62.97 84 GLU A O 1
ATOM 706 N N . ILE A 1 85 ? 12.025 1.520 -21.604 1.00 64.94 85 ILE A N 1
ATOM 707 C CA . ILE A 1 85 ? 11.311 1.928 -22.821 1.00 64.94 85 ILE A CA 1
ATOM 708 C C . ILE A 1 85 ? 9.912 2.457 -22.475 1.00 64.94 85 ILE A C 1
ATOM 710 O O . ILE A 1 85 ? 8.892 1.871 -22.836 1.00 64.94 85 ILE A O 1
ATOM 714 N N . HIS A 1 86 ? 9.846 3.592 -21.784 1.00 62.31 86 HIS A N 1
ATOM 715 C CA . HIS A 1 86 ? 8.616 4.378 -21.686 1.00 62.31 86 HIS A CA 1
ATOM 716 C C . HIS A 1 86 ? 8.826 5.77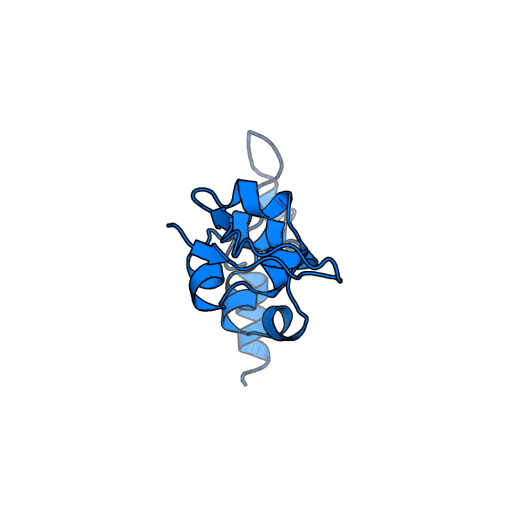4 -22.281 1.00 62.31 86 HIS A C 1
ATOM 718 O O . HIS A 1 86 ? 9.734 6.508 -21.904 1.00 62.31 86 HIS A O 1
ATOM 724 N N . ILE A 1 87 ? 7.961 6.128 -23.239 1.00 64.31 87 ILE A N 1
ATOM 725 C CA . ILE A 1 87 ? 8.038 7.369 -24.033 1.00 64.31 87 ILE A CA 1
ATOM 726 C C . ILE A 1 87 ? 7.930 8.640 -23.169 1.00 64.31 87 ILE A C 1
ATOM 728 O O . ILE A 1 87 ? 8.484 9.670 -23.543 1.00 64.31 87 ILE A O 1
ATOM 732 N N . ASP A 1 88 ? 7.281 8.547 -22.004 1.00 74.44 88 ASP A N 1
ATOM 733 C CA . ASP A 1 88 ? 6.952 9.688 -21.137 1.00 74.44 88 ASP A CA 1
ATOM 734 C C . ASP A 1 88 ? 7.771 9.744 -19.827 1.00 74.44 88 ASP A C 1
ATOM 736 O O . ASP A 1 88 ? 7.465 10.542 -18.940 1.00 74.44 88 ASP A O 1
ATOM 740 N N . GLY A 1 89 ? 8.809 8.911 -19.675 1.00 66.62 89 GLY A N 1
ATOM 741 C CA . GLY A 1 89 ? 9.638 8.840 -18.463 1.00 66.62 89 GLY A CA 1
ATOM 742 C C . GLY A 1 89 ? 9.703 7.435 -17.856 1.00 66.62 89 GLY A C 1
ATOM 743 O O . GLY A 1 89 ? 9.238 6.482 -18.474 1.00 66.62 89 GLY A O 1
ATOM 744 N N . PRO A 1 90 ? 10.295 7.266 -16.661 1.00 67.56 90 PRO A N 1
ATOM 745 C CA . PRO A 1 90 ? 10.449 5.945 -16.056 1.00 67.56 90 PRO A CA 1
ATOM 746 C C . PRO A 1 90 ? 9.084 5.275 -15.826 1.00 67.56 90 PRO A C 1
ATOM 748 O O . PRO A 1 90 ? 8.139 5.904 -15.341 1.00 67.56 90 PRO A O 1
ATOM 751 N N . ALA A 1 91 ? 8.977 3.994 -16.190 1.00 69.06 91 ALA A N 1
ATOM 752 C CA . ALA A 1 91 ? 7.744 3.215 -16.066 1.00 69.06 91 ALA A CA 1
ATOM 753 C C . ALA A 1 91 ? 7.272 3.189 -14.606 1.00 69.06 91 ALA A C 1
ATOM 755 O O . ALA A 1 91 ? 8.088 2.834 -13.762 1.00 69.06 91 ALA A O 1
ATOM 756 N N . PRO A 1 92 ? 5.999 3.491 -14.277 1.00 71.75 92 PRO A N 1
ATOM 757 C CA . PRO A 1 92 ? 5.540 3.590 -12.892 1.00 71.75 92 PRO A CA 1
ATOM 758 C C . PRO A 1 92 ? 5.780 2.294 -12.087 1.00 71.75 92 PRO A C 1
ATOM 760 O O . PRO A 1 92 ? 5.785 1.200 -12.662 1.00 71.75 92 PRO A O 1
ATOM 763 N N . PRO A 1 93 ? 5.931 2.384 -10.749 1.00 75.25 93 PRO A N 1
ATOM 764 C CA . PRO A 1 93 ? 6.120 1.224 -9.877 1.00 75.25 93 PRO A CA 1
ATOM 765 C C . PRO A 1 93 ? 5.021 0.186 -10.089 1.00 75.25 93 PRO A C 1
ATOM 767 O O . PRO A 1 93 ? 3.826 0.488 -10.028 1.00 75.25 93 PRO A O 1
ATOM 770 N N . LYS A 1 94 ? 5.424 -1.059 -10.352 1.00 74.88 94 LYS A N 1
ATOM 771 C CA . LYS A 1 94 ? 4.489 -2.119 -10.734 1.00 74.88 94 LYS A CA 1
ATOM 772 C C . LYS A 1 94 ? 3.858 -2.745 -9.495 1.00 74.88 94 LYS A C 1
ATOM 774 O O . LYS A 1 94 ? 4.546 -3.315 -8.643 1.00 74.88 94 LYS A O 1
ATOM 779 N N . TYR A 1 95 ? 2.529 -2.705 -9.439 1.00 71.69 95 TYR A N 1
ATOM 780 C CA . TYR A 1 95 ? 1.752 -3.644 -8.634 1.00 71.69 95 TYR A CA 1
ATOM 781 C C . TYR A 1 95 ? 2.039 -5.057 -9.149 1.00 71.69 95 TYR A C 1
ATOM 783 O O . TYR A 1 95 ? 1.968 -5.280 -10.358 1.00 71.69 95 TYR A O 1
ATOM 791 N N . ARG A 1 96 ? 2.368 -6.001 -8.256 1.00 71.88 96 ARG A N 1
ATOM 792 C CA . ARG A 1 96 ? 2.697 -7.390 -8.629 1.00 71.88 96 ARG A CA 1
ATOM 793 C C . ARG A 1 96 ? 3.899 -7.515 -9.575 1.00 71.88 96 ARG A C 1
ATOM 795 O O . ARG A 1 96 ? 3.811 -8.114 -10.643 1.00 71.88 96 ARG A O 1
ATOM 802 N N . CYS A 1 97 ? 5.047 -6.982 -9.160 1.00 77.31 97 CYS A N 1
ATOM 803 C CA . CYS A 1 97 ? 6.301 -7.184 -9.885 1.00 77.31 97 CYS A CA 1
ATOM 804 C C . CYS A 1 97 ? 6.585 -8.676 -10.129 1.00 77.31 97 CYS A C 1
ATOM 806 O O . CYS A 1 97 ? 6.588 -9.478 -9.191 1.00 77.31 97 CYS A O 1
ATOM 808 N N . TYR A 1 98 ? 6.867 -9.026 -11.387 1.00 77.25 98 TYR A N 1
ATOM 809 C CA . TYR A 1 98 ? 7.139 -10.402 -11.795 1.00 77.25 98 TYR A CA 1
ATOM 810 C C . TYR A 1 98 ? 8.353 -10.990 -11.062 1.00 77.25 98 TYR A C 1
ATOM 812 O O . TYR A 1 98 ? 8.318 -12.158 -10.689 1.00 77.25 98 TYR A O 1
ATOM 820 N N . VAL A 1 99 ? 9.392 -10.184 -10.801 1.00 79.31 99 VAL A N 1
ATOM 821 C CA . VAL A 1 99 ? 10.601 -10.621 -10.086 1.00 79.31 99 VAL A CA 1
ATOM 822 C C . VAL A 1 99 ? 10.265 -10.948 -8.636 1.00 79.31 99 VAL A C 1
ATOM 824 O O . VAL A 1 99 ? 10.593 -12.029 -8.155 1.00 79.31 99 VAL A O 1
ATOM 827 N N . CYS A 1 100 ? 9.523 -10.070 -7.953 1.00 78.56 100 CYS A N 1
ATOM 828 C CA . CYS A 1 100 ? 9.057 -10.338 -6.593 1.00 78.56 100 CYS A CA 1
ATOM 829 C C . CYS A 1 100 ? 8.177 -11.592 -6.531 1.00 78.56 100 CYS A C 1
ATOM 831 O O . CYS A 1 100 ? 8.297 -12.381 -5.599 1.00 78.56 100 CYS A O 1
ATOM 833 N N . GLN A 1 101 ? 7.303 -11.802 -7.516 1.00 78.06 101 GLN A N 1
ATOM 834 C CA . GLN A 1 101 ? 6.464 -13.000 -7.574 1.00 78.06 101 GLN A CA 1
ATOM 835 C C . GLN A 1 101 ? 7.259 -14.272 -7.867 1.00 78.06 101 GLN A C 1
ATOM 837 O O . GLN A 1 101 ? 6.963 -15.315 -7.288 1.00 78.06 101 GLN A O 1
ATOM 842 N N . ALA A 1 102 ? 8.250 -14.200 -8.754 1.00 78.19 102 ALA A N 1
ATOM 843 C CA . ALA A 1 102 ? 9.137 -15.315 -9.047 1.00 78.19 102 ALA A CA 1
ATOM 844 C C . ALA A 1 102 ? 9.945 -15.701 -7.803 1.00 78.19 102 ALA A C 1
ATOM 846 O O . ALA A 1 102 ? 9.984 -16.876 -7.463 1.00 78.19 102 ALA A O 1
ATOM 847 N N . ASN A 1 103 ? 10.484 -14.719 -7.074 1.00 70.25 103 ASN A N 1
ATOM 848 C CA . ASN A 1 103 ? 11.242 -14.960 -5.849 1.00 70.25 103 ASN A CA 1
ATOM 849 C C . ASN A 1 103 ? 10.367 -15.555 -4.740 1.00 70.25 103 ASN A C 1
ATOM 851 O O . ASN A 1 103 ? 10.787 -16.520 -4.119 1.00 70.25 103 ASN A O 1
ATOM 855 N N . LYS A 1 104 ? 9.129 -15.073 -4.539 1.00 67.38 104 LYS A N 1
ATOM 856 C CA . LYS A 1 104 ? 8.192 -15.676 -3.566 1.00 67.38 104 LYS A CA 1
ATOM 857 C C . LYS A 1 104 ? 8.025 -17.186 -3.784 1.00 67.38 104 LYS A C 1
ATOM 859 O O . LYS A 1 104 ? 8.125 -17.947 -2.834 1.00 67.38 104 LYS A O 1
ATOM 864 N N . LYS A 1 105 ? 7.882 -17.624 -5.040 1.00 56.22 105 LYS A N 1
ATOM 865 C CA . LYS A 1 105 ? 7.732 -19.048 -5.389 1.00 56.22 105 LYS A CA 1
ATOM 866 C C . LYS A 1 105 ? 8.967 -19.906 -5.098 1.00 56.22 105 LYS A C 1
ATOM 868 O O . LYS A 1 105 ? 8.828 -21.118 -5.026 1.00 56.22 105 LYS A O 1
ATOM 873 N N . VAL A 1 106 ? 10.151 -19.304 -4.968 1.00 53.28 106 VAL A N 1
ATOM 874 C CA . VAL A 1 106 ? 11.408 -20.021 -4.687 1.00 53.28 106 VAL A CA 1
ATOM 875 C C . VAL A 1 106 ? 11.549 -20.354 -3.197 1.00 53.28 106 VAL A C 1
ATOM 877 O O . VAL A 1 106 ? 12.257 -21.293 -2.856 1.00 53.28 106 VAL A O 1
ATOM 880 N N . TYR A 1 107 ? 10.869 -19.624 -2.308 1.00 49.25 107 TYR A N 1
ATOM 881 C CA . TYR A 1 107 ? 10.905 -19.877 -0.860 1.00 49.25 107 TYR A CA 1
ATOM 882 C C . TYR A 1 107 ? 9.757 -20.780 -0.367 1.00 49.25 107 TYR A C 1
ATOM 884 O O . TYR A 1 107 ? 9.765 -21.187 0.790 1.00 49.25 107 TYR A O 1
ATOM 892 N N . ASP A 1 108 ? 8.790 -21.090 -1.238 1.00 49.00 108 ASP A N 1
ATOM 893 C CA . ASP A 1 108 ? 7.647 -21.988 -0.988 1.00 49.00 108 ASP A CA 1
ATOM 894 C C . ASP A 1 108 ? 7.896 -23.443 -1.473 1.00 49.00 108 ASP A C 1
ATOM 896 O O . ASP A 1 108 ? 6.961 -24.244 -1.559 1.00 49.00 108 ASP A O 1
ATOM 900 N N . THR A 1 109 ? 9.145 -23.800 -1.798 1.00 44.12 109 THR A N 1
ATOM 901 C CA . THR A 1 109 ? 9.597 -25.169 -2.140 1.00 44.12 109 THR A CA 1
ATOM 902 C C . THR A 1 109 ? 10.643 -25.665 -1.164 1.00 44.12 109 THR A C 1
ATOM 904 O O . THR A 1 109 ? 10.560 -26.853 -0.780 1.00 44.12 109 THR A O 1
#

pLDDT: mean 73.74, std 13.16, range [44.03, 90.56]

Organism: Acanthoscelides obtectus (NCBI:txid200917)

Foldseek 3Di:
DKDWFADDDPDDPDDDSPTDIDPDLVVCLVPLRRLQVDDLVVLLVDQLVSNQSNVVSYDPVSVPDPSSVLSHFDPVCWQDVVQQPDPPGTDDGDRRDPVVVVVVVVVVD